Protein AF-A0A4R1M4Z9-F1 (afdb_monomer_lite)

Organism: NCBI:txid653929

Sequence (109 aa):
MKKPNLKSITYSWAFFFLLYLLPSCNQPKEFPITITGQAEINETIVRLTDLNSKIVYDSTTVKNNQFTLHTNKINTGFYYIDFKNSAPIDSLTSEWKQMPLPGQTFAKG

Foldseek 3Di:
DDDPDPPPPVVVVVVVVVVVPPPPPCDPQWAKDKDKDFAPDFQKWKFKAAPVRHTPDPTDTQDPRMDMDIDGTDGPHDIDIDTHDPDDPPPVPDDPDDPDDPPDDDDDD

InterPro domains:
  IPR026444 Secretion system, C-terminal s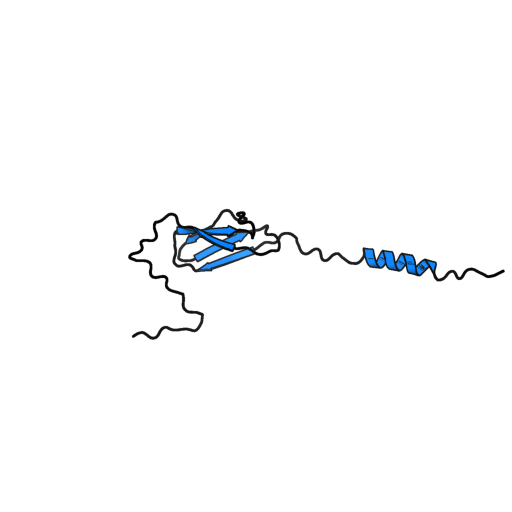orting domain [PF18962] (33-86)

Secondary structure (DSSP, 8-state):
-----TTHHHHHHHHHHHHHTS------SEEEEEEEEE-S-TTPEEEEEETT--EEEEEEE-BTTEEEEEEEEEESS-EEEEEE--S---TTT----PPPPTTPPPPP-

pLDDT: mean 71.24, std 15.6, range [39.25, 90.5]

Structure (mmCIF, N/CA/C/O backbone):
data_AF-A0A4R1M4Z9-F1
#
_entry.id   AF-A0A4R1M4Z9-F1
#
loop_
_atom_site.group_PDB
_atom_site.id
_atom_site.type_symbol
_atom_site.label_atom_id
_atom_site.label_alt_id
_atom_site.label_comp_id
_atom_site.label_asym_id
_atom_site.label_entity_id
_atom_site.label_seq_id
_atom_site.pdbx_PDB_ins_code
_atom_site.Cartn_x
_atom_site.Cartn_y
_atom_site.Cartn_z
_atom_site.occupancy
_atom_site.B_iso_or_equiv
_atom_site.auth_seq_id
_atom_site.auth_comp_id
_atom_site.auth_asym_id
_atom_site.auth_atom_id
_atom_site.pdbx_PDB_model_num
ATOM 1 N N . MET A 1 1 ? -51.800 -5.753 57.009 1.00 43.91 1 MET A N 1
ATOM 2 C CA . MET A 1 1 ? -51.031 -4.796 56.178 1.00 43.91 1 MET A CA 1
ATOM 3 C C . MET A 1 1 ? -49.714 -5.448 55.771 1.00 43.91 1 MET A C 1
ATOM 5 O O . MET A 1 1 ? -48.952 -5.844 56.643 1.00 43.91 1 MET A O 1
ATOM 9 N N . LYS A 1 2 ? -49.491 -5.664 54.469 1.00 47.09 2 LYS A N 1
ATOM 10 C CA . LYS A 1 2 ? -48.350 -6.421 53.921 1.00 47.09 2 LYS A CA 1
ATOM 11 C C . LYS A 1 2 ? -47.230 -5.425 53.581 1.00 47.09 2 LYS A C 1
ATOM 13 O O . LYS A 1 2 ? -47.441 -4.562 52.736 1.00 47.09 2 LYS A O 1
ATOM 18 N N . LYS A 1 3 ? -46.084 -5.487 54.272 1.00 50.31 3 LYS A N 1
ATOM 19 C CA . LYS A 1 3 ? -44.927 -4.610 53.999 1.00 50.31 3 LYS A CA 1
ATOM 20 C C . LYS A 1 3 ? -44.373 -4.906 52.595 1.00 50.31 3 LYS A C 1
ATOM 22 O O . LYS A 1 3 ? -44.107 -6.077 52.31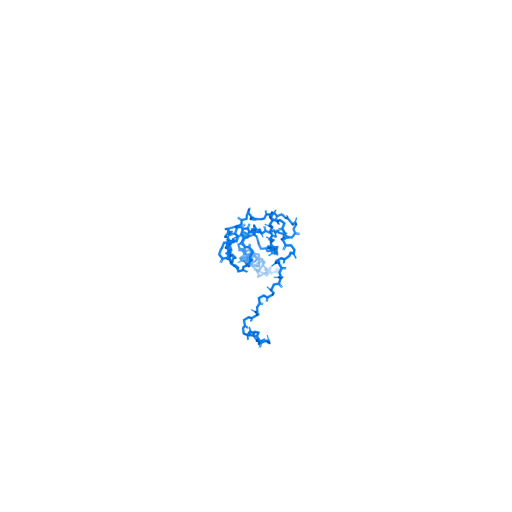5 1.00 50.31 3 LYS A O 1
ATOM 27 N N . PRO A 1 4 ? -44.175 -3.900 51.724 1.00 52.38 4 PRO A N 1
ATOM 28 C CA . PRO A 1 4 ? -43.519 -4.121 50.445 1.00 52.38 4 PRO A CA 1
ATOM 29 C C . PRO A 1 4 ? -42.051 -4.492 50.673 1.00 52.38 4 PRO A C 1
ATOM 31 O O . PRO A 1 4 ? -41.341 -3.897 51.486 1.00 52.38 4 PRO A O 1
ATOM 34 N N . ASN A 1 5 ? -41.626 -5.540 49.975 1.00 54.88 5 ASN A N 1
ATOM 35 C CA . ASN A 1 5 ? -40.302 -6.130 50.068 1.00 54.88 5 ASN A CA 1
ATOM 36 C C . ASN A 1 5 ? -39.307 -5.207 49.343 1.00 54.88 5 ASN A C 1
ATOM 38 O O . ASN A 1 5 ? -39.193 -5.235 48.120 1.00 54.88 5 ASN A O 1
ATOM 42 N N . LEU A 1 6 ? -38.615 -4.359 50.107 1.00 51.28 6 LEU A N 1
ATOM 43 C CA . LEU A 1 6 ? -37.723 -3.283 49.642 1.00 51.28 6 LEU A CA 1
ATOM 44 C C . LEU A 1 6 ? -36.446 -3.770 48.918 1.00 51.28 6 LEU A C 1
ATOM 46 O O . LEU A 1 6 ? -35.527 -2.990 48.693 1.00 51.28 6 LEU A O 1
ATOM 50 N N . LYS A 1 7 ? -36.349 -5.062 48.582 1.00 49.81 7 LYS A N 1
ATOM 51 C CA . LYS A 1 7 ? -35.149 -5.660 47.984 1.00 49.81 7 LYS A CA 1
ATOM 52 C C . LYS A 1 7 ? -35.171 -5.733 46.456 1.00 49.81 7 LYS A C 1
ATOM 54 O O . LYS A 1 7 ? -34.109 -5.918 45.888 1.00 49.81 7 LYS A O 1
ATOM 59 N N . SER A 1 8 ? -36.307 -5.581 45.763 1.00 51.12 8 SER A N 1
ATOM 60 C CA . SER A 1 8 ? -36.322 -5.772 44.295 1.00 51.12 8 SER A CA 1
ATOM 61 C C . SER A 1 8 ? -35.924 -4.534 43.477 1.00 51.12 8 SER A C 1
ATOM 63 O O . SER A 1 8 ? -35.584 -4.670 42.306 1.00 51.12 8 SER A O 1
ATOM 65 N N . ILE A 1 9 ? -35.942 -3.336 44.071 1.00 52.69 9 ILE A N 1
ATOM 66 C CA . ILE A 1 9 ? -35.723 -2.070 43.343 1.00 52.69 9 ILE A CA 1
ATOM 67 C C . ILE A 1 9 ? -34.226 -1.773 43.147 1.00 52.69 9 ILE A C 1
ATOM 69 O O . ILE A 1 9 ? -33.839 -1.164 42.152 1.00 52.69 9 ILE A O 1
ATOM 73 N N . THR A 1 10 ? -33.356 -2.255 44.038 1.00 55.22 10 THR A N 1
ATOM 74 C CA . THR A 1 10 ? -31.910 -1.977 43.986 1.00 55.22 10 THR A CA 1
ATOM 75 C C . THR A 1 10 ? -31.178 -2.756 42.890 1.00 55.22 10 THR A C 1
ATOM 77 O O . THR A 1 10 ? -30.236 -2.234 42.296 1.00 55.22 10 THR A O 1
ATOM 80 N N . TYR A 1 11 ? -31.631 -3.968 42.556 1.00 57.81 11 TYR A N 1
ATOM 81 C CA . TYR A 1 11 ? -30.996 -4.792 41.517 1.00 57.81 11 TYR A CA 1
ATOM 82 C C . TYR A 1 11 ? -31.203 -4.242 40.099 1.00 57.81 11 TYR A C 1
ATOM 84 O O . TYR A 1 11 ? -30.341 -4.423 39.242 1.00 57.81 11 TYR A O 1
ATOM 92 N N . SER A 1 12 ? -32.307 -3.526 39.855 1.00 63.06 12 SER A N 1
ATOM 93 C CA . SER A 1 12 ? -32.610 -2.967 38.532 1.00 63.06 12 SER A CA 1
ATOM 94 C C . SER A 1 12 ? -31.628 -1.862 38.139 1.00 63.06 12 SER A C 1
ATOM 96 O O . SER A 1 12 ? -31.193 -1.815 36.995 1.00 63.06 12 SER A O 1
ATOM 98 N N . TRP A 1 13 ? -31.248 -0.992 39.076 1.00 60.75 13 TRP A N 1
ATOM 99 C CA . TRP A 1 13 ? -30.307 0.102 38.810 1.00 60.75 13 TRP A CA 1
ATOM 100 C C . TRP A 1 13 ? -28.867 -0.389 38.661 1.00 60.75 13 TRP A C 1
ATOM 102 O O . TRP A 1 13 ? -28.147 0.088 37.788 1.00 60.75 13 TRP A O 1
ATOM 112 N N . ALA A 1 14 ? -28.469 -1.384 39.458 1.00 66.38 14 ALA A N 1
ATOM 113 C CA . ALA A 1 14 ? -27.154 -2.010 39.344 1.00 66.38 14 ALA A CA 1
ATOM 114 C C . ALA A 1 14 ? -26.945 -2.677 37.970 1.00 66.38 14 ALA A C 1
ATOM 116 O O . ALA A 1 14 ? -25.851 -2.611 37.418 1.00 66.38 14 ALA A O 1
ATOM 117 N N . PHE A 1 15 ? -28.000 -3.257 37.386 1.00 66.44 15 PHE A N 1
ATOM 118 C CA . PHE A 1 15 ? -27.957 -3.852 36.048 1.00 66.44 15 PHE A CA 1
ATOM 119 C C . PHE A 1 15 ? -27.768 -2.805 34.935 1.00 66.44 15 PHE A C 1
ATOM 121 O O . PHE A 1 15 ? -26.938 -2.996 34.047 1.00 66.44 15 PHE A O 1
ATOM 128 N N . PHE A 1 16 ? -28.465 -1.664 35.012 1.00 65.44 16 PHE A N 1
ATOM 129 C CA . PHE A 1 16 ? -28.257 -0.549 34.076 1.00 65.44 16 PHE A CA 1
ATOM 130 C C . PHE A 1 16 ? -26.860 0.075 34.208 1.00 65.44 16 PHE A C 1
ATOM 132 O O . PHE A 1 16 ? -26.247 0.417 33.199 1.00 65.44 16 PHE A O 1
ATOM 139 N N . PHE A 1 17 ? -26.321 0.166 35.428 1.00 64.50 17 PHE A N 1
ATOM 140 C CA . PHE A 1 17 ? -24.955 0.647 35.662 1.00 64.50 17 PHE A CA 1
ATOM 141 C C . PHE A 1 17 ? -23.894 -0.309 35.096 1.00 64.50 17 PHE A C 1
ATOM 143 O O . PHE A 1 17 ? -22.908 0.137 34.514 1.00 64.50 17 PHE A O 1
ATOM 150 N N . LEU A 1 18 ? -24.115 -1.623 35.213 1.00 65.00 18 LEU A N 1
ATOM 151 C CA . LEU A 1 18 ? -23.226 -2.644 34.656 1.00 65.00 18 LEU A CA 1
ATOM 152 C C . LEU A 1 18 ? -23.197 -2.604 33.117 1.00 65.00 18 LEU A C 1
ATOM 154 O O . LEU A 1 18 ? -22.133 -2.748 32.524 1.00 65.00 18 LEU A O 1
ATOM 158 N N . LEU A 1 19 ? -24.342 -2.345 32.475 1.00 62.91 19 LEU A N 1
ATOM 159 C CA . LEU A 1 19 ? -24.441 -2.163 31.020 1.00 62.91 19 LEU A CA 1
ATOM 160 C C . LEU A 1 19 ? -23.719 -0.902 30.524 1.00 62.91 19 LEU A C 1
ATOM 162 O O . LEU A 1 19 ? -23.150 -0.921 29.437 1.00 62.91 19 LEU A O 1
ATOM 166 N N . TYR A 1 20 ? -23.706 0.173 31.317 1.00 62.16 20 TYR A N 1
ATOM 167 C CA . TYR A 1 20 ? -23.005 1.418 30.979 1.00 62.16 20 TYR A CA 1
ATOM 168 C C . TYR A 1 20 ? -21.477 1.294 31.090 1.00 62.16 20 TYR A C 1
ATOM 170 O O . TYR A 1 20 ? -20.735 2.027 30.440 1.00 62.16 20 TYR A O 1
ATOM 178 N N . LEU A 1 21 ? -21.006 0.367 31.929 1.00 61.50 21 LEU A N 1
ATOM 179 C CA . LEU A 1 21 ? -19.589 0.124 32.193 1.00 61.50 21 LEU A CA 1
ATOM 180 C C . LEU A 1 21 ? -18.948 -0.893 31.253 1.00 61.50 21 LEU A C 1
ATOM 182 O O . LEU A 1 21 ? -17.734 -1.059 31.337 1.00 61.50 21 LEU A O 1
ATOM 186 N N . LEU A 1 22 ? -19.708 -1.558 30.375 1.00 62.75 22 LEU A N 1
ATOM 187 C CA . LEU A 1 22 ? -19.124 -2.328 29.280 1.00 62.75 22 LEU A CA 1
ATOM 188 C C . LEU A 1 22 ? -18.422 -1.321 28.367 1.00 62.75 22 LEU A C 1
ATOM 190 O O . LEU A 1 22 ? -19.104 -0.606 27.628 1.00 62.75 22 LEU A O 1
ATOM 194 N N . PRO A 1 23 ? -17.082 -1.219 28.403 1.00 59.84 23 PRO A N 1
ATOM 195 C CA . PRO A 1 23 ? -16.386 -0.371 27.467 1.00 59.84 23 PRO A CA 1
ATOM 196 C C . PRO A 1 23 ? -16.646 -1.038 26.127 1.00 59.84 23 PRO A C 1
ATOM 198 O O . PRO A 1 23 ? -16.154 -2.138 25.866 1.00 59.84 23 PRO A O 1
ATOM 201 N N . SER A 1 24 ? -17.482 -0.411 25.301 1.00 60.09 24 SER A N 1
ATOM 202 C CA . SER A 1 24 ? -17.560 -0.728 23.885 1.00 60.09 24 SER A CA 1
ATOM 203 C C . SER A 1 24 ? -16.120 -0.850 23.420 1.00 60.09 24 SER A C 1
ATOM 205 O O . SER A 1 24 ? -15.360 0.111 23.574 1.00 60.09 24 SER A O 1
ATOM 207 N N . CYS A 1 25 ? -15.730 -2.050 22.988 1.00 62.06 25 CYS A N 1
ATOM 208 C CA . CYS A 1 25 ? -14.394 -2.353 22.505 1.00 62.06 25 CYS A CA 1
ATOM 209 C C . CYS A 1 25 ? -14.170 -1.486 21.260 1.00 62.06 25 CYS A C 1
ATOM 211 O O . CYS A 1 25 ? -14.423 -1.900 20.134 1.00 62.06 25 CYS A O 1
ATOM 213 N N . ASN A 1 26 ? -13.811 -0.222 21.481 1.00 62.69 26 ASN A N 1
ATOM 214 C CA . ASN A 1 26 ? -13.545 0.759 20.452 1.00 62.69 26 ASN A CA 1
ATOM 215 C C . ASN A 1 26 ? -12.144 0.440 19.968 1.00 62.69 26 ASN A C 1
ATOM 217 O O . ASN A 1 26 ? -11.161 1.050 20.388 1.00 62.69 26 ASN A O 1
ATOM 221 N N . GLN A 1 27 ? -12.058 -0.573 19.110 1.00 65.81 27 GLN A N 1
ATOM 222 C CA . GLN A 1 27 ? -10.887 -0.722 18.275 1.00 65.81 27 GLN A CA 1
ATOM 223 C C . GLN A 1 27 ? -10.689 0.603 17.531 1.00 65.81 27 GLN A C 1
ATOM 225 O O . GLN A 1 27 ? -11.675 1.211 17.088 1.00 65.81 27 GLN A O 1
ATOM 230 N N . PRO A 1 28 ? -9.447 1.099 17.449 1.00 67.75 28 PRO A N 1
ATOM 231 C CA . PRO A 1 28 ? -9.173 2.329 16.733 1.00 67.75 28 PRO A CA 1
ATOM 232 C C . PRO A 1 28 ? -9.709 2.179 15.308 1.00 67.75 28 PRO A C 1
ATOM 234 O O . PRO A 1 28 ? -9.352 1.241 14.599 1.00 67.75 28 PRO A O 1
ATOM 237 N N . LYS A 1 29 ? -10.624 3.079 14.922 1.00 73.69 29 LYS A N 1
ATOM 238 C CA . LYS A 1 29 ? -11.257 3.050 13.594 1.00 73.69 29 LYS A CA 1
ATOM 239 C C . LYS A 1 29 ? -10.219 3.177 12.486 1.00 73.69 29 LYS A C 1
ATOM 241 O O . LYS A 1 29 ? -10.396 2.582 11.434 1.00 73.69 29 LYS A O 1
ATOM 246 N N . GLU A 1 30 ? -9.141 3.903 12.771 1.00 84.50 30 GLU A N 1
ATOM 247 C CA . GLU A 1 30 ? -8.008 4.120 11.887 1.00 84.50 30 GLU A CA 1
ATOM 248 C C . GLU A 1 30 ? -6.705 3.778 12.608 1.00 84.50 30 GLU A C 1
ATOM 250 O O . GLU A 1 30 ? -6.530 4.110 13.783 1.00 84.50 30 GLU A O 1
ATOM 255 N N . PHE A 1 31 ? -5.778 3.142 11.901 1.00 83.00 31 PHE A N 1
ATOM 256 C CA . PHE A 1 31 ? -4.465 2.792 12.434 1.00 83.00 31 PHE A CA 1
ATOM 257 C C . PHE A 1 31 ? -3.366 2.995 11.381 1.00 83.00 31 PHE A C 1
ATOM 259 O O . PHE A 1 31 ? -3.660 3.071 10.185 1.00 83.00 31 PHE A O 1
ATOM 266 N N . PRO A 1 32 ? -2.096 3.135 11.797 1.00 86.25 32 PRO A N 1
ATOM 267 C CA . PRO A 1 32 ? -0.987 3.174 10.860 1.00 86.25 32 PRO A CA 1
ATOM 268 C C . PRO A 1 32 ? -0.632 1.762 10.370 1.00 86.25 32 PRO A C 1
ATOM 270 O O . PRO A 1 32 ? -0.595 0.815 11.155 1.00 86.25 32 PRO A O 1
ATOM 273 N N . ILE A 1 33 ? -0.312 1.625 9.084 1.00 86.25 33 ILE A N 1
ATOM 274 C CA . ILE A 1 33 ? 0.242 0.405 8.488 1.00 86.25 33 ILE A CA 1
ATOM 275 C C . ILE A 1 33 ? 1.472 0.765 7.656 1.00 86.25 33 ILE A C 1
ATOM 277 O O . ILE A 1 33 ? 1.491 1.758 6.925 1.00 86.25 33 ILE A O 1
ATOM 281 N N . THR A 1 34 ? 2.488 -0.092 7.740 1.00 89.62 34 THR A N 1
ATOM 282 C CA . THR A 1 34 ? 3.589 -0.135 6.777 1.00 89.62 34 THR A CA 1
ATOM 283 C C . THR A 1 34 ? 3.538 -1.454 6.018 1.00 89.62 34 THR A C 1
ATOM 285 O O . THR A 1 34 ? 3.526 -2.512 6.642 1.00 89.62 34 THR A O 1
ATOM 288 N N . ILE A 1 35 ? 3.512 -1.392 4.688 1.00 88.50 35 ILE A N 1
ATOM 289 C CA . ILE A 1 35 ? 3.594 -2.566 3.813 1.00 88.50 35 ILE A CA 1
ATOM 290 C C . ILE A 1 35 ? 4.902 -2.472 3.042 1.00 88.50 35 ILE A C 1
ATOM 292 O O . ILE A 1 35 ? 5.143 -1.482 2.354 1.00 88.50 35 ILE A O 1
ATOM 296 N N . THR A 1 36 ? 5.733 -3.500 3.146 1.00 90.00 36 THR A N 1
ATOM 297 C CA . THR A 1 36 ? 6.960 -3.639 2.364 1.00 90.00 36 THR A CA 1
ATOM 298 C C . THR A 1 36 ? 6.843 -4.839 1.441 1.00 90.00 36 THR A C 1
ATOM 300 O O . THR A 1 36 ? 6.196 -5.833 1.770 1.00 90.00 36 THR A O 1
ATOM 303 N N . GLY A 1 37 ? 7.472 -4.758 0.276 1.00 88.00 37 GLY A N 1
ATOM 304 C CA . GLY A 1 37 ? 7.511 -5.874 -0.655 1.00 88.00 37 GLY A CA 1
ATOM 305 C C . GLY A 1 37 ? 8.690 -5.785 -1.604 1.00 88.00 37 GLY A C 1
ATOM 306 O O . GLY A 1 37 ? 9.303 -4.728 -1.768 1.00 88.00 37 GLY A O 1
ATOM 307 N N . GLN A 1 38 ? 9.002 -6.924 -2.216 1.00 87.00 38 GLN A N 1
ATOM 308 C CA . GLN A 1 38 ? 9.986 -7.031 -3.285 1.00 87.00 38 GLN A CA 1
ATOM 309 C C . GLN A 1 38 ? 9.259 -7.303 -4.597 1.00 87.00 38 GLN A C 1
ATOM 311 O O . GLN A 1 38 ? 8.347 -8.127 -4.640 1.00 87.00 38 GLN A O 1
ATOM 316 N N . ALA A 1 39 ? 9.636 -6.595 -5.653 1.00 80.19 39 ALA A N 1
ATOM 317 C CA . ALA A 1 39 ? 9.042 -6.746 -6.972 1.00 80.19 39 ALA A CA 1
ATOM 318 C C . ALA A 1 39 ? 10.086 -6.382 -8.035 1.00 80.19 39 ALA A C 1
ATOM 320 O O . ALA A 1 39 ? 10.617 -5.276 -8.016 1.00 80.19 39 ALA A O 1
ATOM 321 N N . GLU A 1 40 ? 10.384 -7.280 -8.974 1.00 81.25 40 GLU A N 1
ATOM 322 C CA . GLU A 1 40 ? 11.376 -7.068 -10.048 1.00 81.25 40 GLU A CA 1
ATOM 323 C C . GLU A 1 40 ? 10.813 -6.229 -11.210 1.00 81.25 40 GLU A C 1
ATOM 325 O O . GLU A 1 40 ? 10.986 -6.533 -12.384 1.00 81.25 40 GLU A O 1
ATOM 330 N N . ILE A 1 41 ? 10.087 -5.167 -10.872 1.00 81.50 41 ILE A N 1
ATOM 331 C CA . ILE A 1 41 ? 9.365 -4.298 -11.805 1.00 81.50 41 ILE A CA 1
AT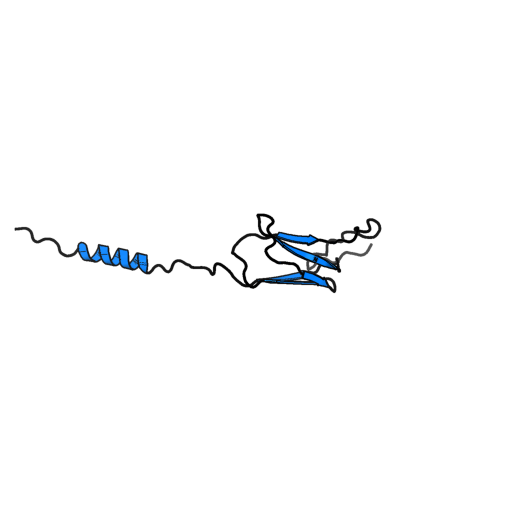OM 332 C C . ILE A 1 41 ? 9.616 -2.840 -11.421 1.00 81.50 41 ILE A C 1
ATOM 334 O O . ILE A 1 41 ? 8.706 -2.105 -11.034 1.00 81.50 41 I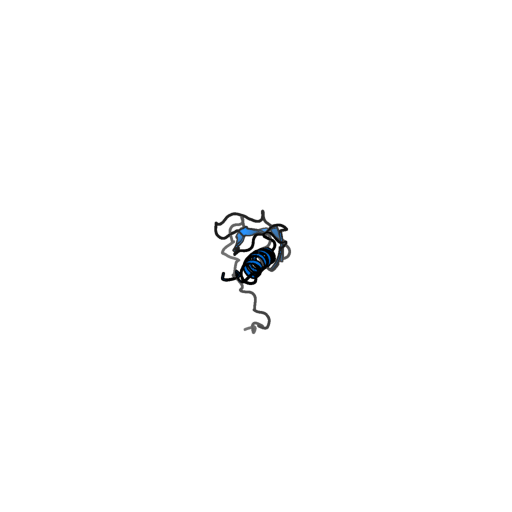LE A O 1
ATOM 338 N N . ASN A 1 42 ? 10.886 -2.431 -11.477 1.00 81.12 42 ASN A N 1
ATOM 339 C CA . ASN A 1 42 ? 11.290 -1.055 -11.180 1.00 81.12 42 ASN A CA 1
ATOM 340 C C . ASN A 1 42 ? 10.471 -0.043 -11.990 1.00 81.12 42 ASN A C 1
ATOM 342 O O . ASN A 1 42 ? 9.969 -0.351 -13.068 1.00 81.12 42 ASN A O 1
ATOM 346 N N . GLU A 1 43 ? 10.309 1.154 -11.425 1.00 81.50 43 GLU A N 1
ATOM 347 C CA . GLU A 1 43 ? 9.510 2.248 -12.005 1.00 81.50 43 GLU A CA 1
ATOM 348 C C . GLU A 1 43 ? 7.995 1.979 -12.049 1.00 81.50 43 GLU A C 1
ATOM 350 O O . GLU A 1 43 ? 7.215 2.852 -12.430 1.00 81.50 43 GLU A O 1
ATOM 355 N N . THR A 1 44 ? 7.543 0.820 -11.561 1.00 85.94 44 THR A N 1
ATOM 356 C CA . THR A 1 44 ? 6.117 0.520 -11.418 1.00 85.94 44 THR A CA 1
ATOM 357 C C . THR A 1 44 ? 5.523 1.249 -10.221 1.00 85.94 44 THR A C 1
ATOM 359 O O . THR A 1 44 ? 6.092 1.279 -9.127 1.00 85.94 44 THR A O 1
ATOM 362 N N . ILE A 1 45 ? 4.342 1.823 -10.428 1.00 88.38 45 ILE A N 1
ATOM 363 C CA . ILE A 1 45 ? 3.554 2.497 -9.405 1.00 88.38 45 ILE A CA 1
ATOM 364 C C . ILE A 1 45 ? 2.783 1.440 -8.612 1.00 88.38 45 ILE A C 1
ATOM 366 O O . ILE A 1 45 ? 1.994 0.695 -9.182 1.00 88.38 45 ILE A O 1
ATOM 370 N N . VAL A 1 46 ? 2.965 1.406 -7.298 1.00 89.44 46 VAL A N 1
ATOM 371 C CA . VAL A 1 46 ? 2.233 0.544 -6.366 1.00 89.44 46 VAL A CA 1
ATOM 372 C C . VAL A 1 46 ? 1.169 1.367 -5.655 1.00 89.44 46 VAL A C 1
ATOM 374 O O . VAL A 1 46 ? 1.457 2.452 -5.145 1.00 89.44 46 VAL A O 1
ATOM 377 N N . ARG A 1 47 ? -0.063 0.865 -5.610 1.00 90.38 47 ARG A N 1
ATOM 378 C CA . ARG A 1 47 ? -1.225 1.534 -5.010 1.00 90.38 47 ARG A CA 1
ATOM 379 C C . ARG A 1 47 ? -1.924 0.623 -4.023 1.00 90.38 47 ARG A C 1
ATOM 381 O O . ARG A 1 47 ? -1.863 -0.593 -4.154 1.00 90.38 47 ARG A O 1
ATOM 388 N N . LEU A 1 48 ? -2.608 1.244 -3.069 1.00 89.88 48 LEU A N 1
ATOM 389 C CA . LEU A 1 48 ? -3.517 0.559 -2.163 1.00 89.88 48 LEU A CA 1
ATOM 390 C C . LEU A 1 48 ? -4.945 1.022 -2.445 1.00 89.88 48 LEU A C 1
ATOM 392 O O . LEU A 1 48 ? -5.242 2.221 -2.400 1.00 89.88 48 LEU A O 1
ATOM 396 N N . THR A 1 49 ? -5.815 0.067 -2.721 1.00 89.94 49 THR A N 1
ATOM 397 C CA . THR A 1 49 ? -7.214 0.267 -3.106 1.00 89.94 49 THR A CA 1
ATOM 398 C C . THR A 1 49 ? -8.114 -0.493 -2.145 1.00 89.94 49 THR A C 1
ATOM 400 O O . THR A 1 49 ? -7.767 -1.574 -1.674 1.00 89.94 49 THR A O 1
ATOM 403 N N . ASP A 1 50 ? -9.260 0.083 -1.793 1.00 89.62 50 ASP A N 1
ATOM 404 C CA . ASP A 1 50 ? -10.268 -0.628 -1.003 1.00 89.62 50 ASP A CA 1
ATOM 405 C C . ASP A 1 50 ? -11.111 -1.568 -1.884 1.00 89.62 50 ASP A C 1
ATOM 407 O O . ASP A 1 50 ? -10.968 -1.616 -3.110 1.00 89.62 50 ASP A O 1
ATOM 411 N N . LEU A 1 51 ? -12.028 -2.309 -1.258 1.00 89.19 51 LEU A N 1
ATOM 412 C CA . LEU A 1 51 ? -12.961 -3.197 -1.961 1.00 89.19 51 LEU A CA 1
ATOM 413 C C . LEU A 1 51 ? -13.857 -2.490 -2.992 1.00 89.19 51 LEU A C 1
ATOM 415 O O . LEU A 1 51 ? -14.375 -3.145 -3.892 1.00 89.19 51 LEU A O 1
ATOM 419 N N . ASN A 1 52 ? -14.033 -1.171 -2.884 1.00 89.06 52 ASN A N 1
ATOM 420 C CA . ASN A 1 52 ? -14.803 -0.362 -3.830 1.00 89.06 52 ASN A CA 1
ATOM 421 C C . ASN A 1 52 ? -13.912 0.232 -4.934 1.00 89.06 52 ASN A C 1
ATOM 423 O O . ASN A 1 52 ? -14.335 1.148 -5.641 1.00 89.06 52 ASN A O 1
ATOM 427 N N . SER A 1 53 ? -12.667 -0.243 -5.053 1.00 82.56 53 SER A N 1
ATOM 428 C CA . SER A 1 53 ? -11.652 0.277 -5.973 1.00 82.56 53 SER A CA 1
ATOM 429 C C . SER A 1 53 ? -11.305 1.752 -5.743 1.00 82.56 53 SER A C 1
ATOM 431 O O . SER A 1 53 ? -10.744 2.413 -6.622 1.00 82.56 53 SER A O 1
ATOM 433 N N . LYS A 1 54 ? -11.602 2.296 -4.557 1.00 86.25 54 LYS A N 1
ATOM 434 C CA . LYS A 1 54 ? -11.186 3.644 -4.186 1.00 86.25 54 LYS A CA 1
ATOM 435 C C . LYS A 1 54 ? -9.726 3.605 -3.766 1.00 86.25 54 LYS A C 1
ATOM 437 O O . LYS A 1 54 ? -9.330 2.807 -2.919 1.00 86.25 54 LYS A O 1
ATOM 442 N N . ILE A 1 55 ? -8.930 4.503 -4.337 1.00 83.62 55 ILE A N 1
ATOM 443 C CA . ILE A 1 55 ? -7.530 4.677 -3.954 1.00 83.62 55 ILE A CA 1
ATOM 444 C C . ILE A 1 55 ? -7.495 5.227 -2.525 1.00 83.62 55 ILE A C 1
ATOM 446 O O . ILE A 1 55 ? -7.987 6.324 -2.259 1.00 83.62 55 ILE A O 1
ATOM 450 N N . VAL A 1 56 ? -6.936 4.441 -1.608 1.00 80.38 56 VAL A N 1
ATOM 451 C CA . VAL A 1 56 ? -6.767 4.813 -0.194 1.00 80.38 56 VAL A CA 1
ATOM 452 C C . VAL A 1 56 ? -5.364 5.369 0.054 1.00 80.38 56 VAL A C 1
ATOM 454 O O . VAL A 1 56 ? -5.139 6.076 1.034 1.00 80.38 56 VAL A O 1
ATOM 457 N N . TYR A 1 57 ? -4.427 5.104 -0.863 1.00 78.69 57 TYR A N 1
ATOM 458 C CA . TYR A 1 57 ? -3.080 5.659 -0.834 1.00 78.69 57 TYR A CA 1
ATOM 459 C C . TYR A 1 57 ? -2.563 6.025 -2.232 1.00 78.69 57 TYR A C 1
ATOM 461 O O . TYR A 1 57 ? -2.612 5.209 -3.155 1.00 78.69 57 TYR A O 1
ATOM 469 N N . ASP A 1 58 ? -2.017 7.239 -2.350 1.00 64.94 58 ASP A N 1
ATOM 470 C CA . ASP A 1 58 ? -1.750 7.955 -3.608 1.00 64.94 58 ASP A CA 1
ATOM 471 C C . ASP A 1 58 ? -0.604 7.405 -4.473 1.00 64.94 58 ASP A C 1
ATOM 473 O O . ASP A 1 58 ? -0.487 7.814 -5.627 1.00 64.94 58 ASP A O 1
ATOM 477 N N . SER A 1 59 ? 0.163 6.434 -3.955 1.00 71.44 59 SER A N 1
ATOM 478 C CA . SER A 1 59 ? 1.142 5.550 -4.621 1.00 71.44 59 SER A CA 1
ATOM 479 C C . SER A 1 59 ? 2.606 5.682 -4.187 1.00 71.44 59 SER A C 1
ATOM 481 O O . SER A 1 59 ? 3.066 6.743 -3.780 1.00 71.44 59 SER A O 1
ATOM 483 N N . THR A 1 60 ? 3.343 4.571 -4.283 1.00 81.25 60 THR A N 1
ATOM 484 C CA . THR A 1 60 ? 4.812 4.510 -4.170 1.00 81.25 60 THR A CA 1
ATOM 485 C C . THR A 1 60 ? 5.396 3.916 -5.450 1.00 81.25 60 THR A C 1
ATOM 487 O O . THR A 1 60 ? 4.705 3.190 -6.159 1.00 81.25 60 THR A O 1
ATOM 490 N N . THR A 1 61 ? 6.654 4.196 -5.768 1.00 86.50 61 THR A N 1
ATOM 491 C CA . THR A 1 61 ? 7.329 3.612 -6.937 1.00 86.50 61 THR A CA 1
ATOM 492 C C . THR A 1 61 ? 8.286 2.523 -6.479 1.00 86.50 61 THR A C 1
ATOM 494 O O . THR A 1 61 ? 9.069 2.746 -5.555 1.00 86.50 61 THR A O 1
ATOM 497 N N . VAL A 1 62 ? 8.266 1.371 -7.152 1.00 86.25 62 VAL A N 1
ATOM 498 C CA . VAL A 1 62 ? 9.261 0.313 -6.938 1.00 86.25 62 VAL A CA 1
ATOM 499 C C . VAL A 1 62 ? 10.645 0.829 -7.341 1.00 86.25 62 VAL A C 1
ATOM 501 O O . VAL A 1 62 ? 10.853 1.252 -8.482 1.00 86.25 62 VAL A O 1
ATOM 504 N N . LYS A 1 63 ? 11.596 0.793 -6.405 1.00 84.88 63 LYS A N 1
ATOM 505 C CA . LYS A 1 63 ? 13.001 1.163 -6.613 1.00 84.88 63 LYS A CA 1
ATOM 506 C C . LYS A 1 63 ? 13.898 0.080 -6.040 1.00 84.88 63 LYS A C 1
ATOM 508 O O . LYS A 1 63 ? 13.655 -0.394 -4.935 1.00 84.88 63 LYS A O 1
ATOM 513 N N . ASN A 1 64 ? 14.954 -0.286 -6.763 1.00 87.62 64 ASN A N 1
ATOM 514 C CA . ASN A 1 64 ? 15.877 -1.355 -6.363 1.00 87.62 64 ASN A CA 1
ATOM 515 C C . ASN A 1 64 ? 15.144 -2.666 -6.029 1.00 87.62 64 ASN A C 1
ATOM 517 O O . ASN A 1 64 ? 15.457 -3.335 -5.047 1.00 87.62 64 ASN A O 1
ATOM 521 N N . ASN A 1 65 ? 14.131 -2.995 -6.832 1.00 85.12 65 ASN A N 1
ATOM 522 C CA . ASN A 1 65 ? 13.245 -4.143 -6.668 1.00 85.12 65 ASN A CA 1
ATOM 523 C C . ASN A 1 65 ? 12.479 -4.167 -5.337 1.00 85.12 65 ASN A C 1
ATOM 525 O O . ASN A 1 65 ? 12.052 -5.229 -4.888 1.00 85.12 65 ASN A O 1
ATOM 529 N N . GLN A 1 66 ? 12.312 -3.017 -4.684 1.00 89.44 66 GLN A N 1
ATOM 530 C CA . GLN A 1 66 ? 11.649 -2.896 -3.392 1.00 89.44 66 GLN A CA 1
ATOM 531 C C . GLN A 1 66 ? 10.649 -1.748 -3.394 1.00 89.44 66 GLN A C 1
ATOM 533 O O . GLN A 1 66 ? 10.815 -0.740 -4.083 1.00 89.44 66 GLN A O 1
ATOM 538 N N . PHE A 1 67 ? 9.606 -1.891 -2.587 1.00 89.69 67 PHE A N 1
ATOM 539 C CA . PHE A 1 67 ? 8.687 -0.807 -2.292 1.00 89.69 67 PHE A CA 1
ATOM 540 C C . PHE A 1 67 ? 8.308 -0.803 -0.817 1.00 89.69 67 PHE A C 1
ATOM 542 O O . PHE A 1 67 ? 8.243 -1.848 -0.165 1.00 89.69 67 PHE A O 1
ATOM 549 N N . THR A 1 68 ? 8.000 0.396 -0.332 1.00 89.69 68 THR A N 1
ATOM 550 C CA . THR A 1 68 ? 7.425 0.614 0.991 1.00 89.69 68 THR A CA 1
ATOM 551 C C . THR A 1 68 ? 6.243 1.562 0.858 1.00 89.69 68 THR A C 1
ATOM 553 O O . THR A 1 68 ? 6.359 2.645 0.279 1.00 89.69 68 THR A O 1
ATOM 556 N N . LEU A 1 69 ? 5.102 1.142 1.391 1.00 87.81 69 LEU A N 1
ATOM 557 C CA . LEU A 1 69 ? 3.888 1.928 1.543 1.00 87.81 69 LEU A CA 1
ATOM 558 C C . LEU A 1 69 ? 3.723 2.265 3.021 1.00 87.81 69 LEU A C 1
ATOM 560 O O . LEU A 1 69 ? 3.657 1.362 3.853 1.00 87.81 69 LEU A O 1
ATOM 564 N N . HIS A 1 70 ? 3.617 3.552 3.336 1.00 86.38 70 HIS A N 1
ATOM 565 C CA . HIS A 1 70 ? 3.319 4.027 4.684 1.00 86.38 70 HIS A CA 1
ATOM 566 C C . HIS A 1 70 ? 1.976 4.750 4.677 1.00 86.38 70 HIS A C 1
ATOM 568 O O . HIS A 1 70 ? 1.839 5.781 4.021 1.00 86.38 70 HIS A O 1
ATOM 574 N N . THR A 1 71 ? 0.998 4.241 5.423 1.00 83.88 71 THR A N 1
ATOM 575 C CA . THR A 1 71 ? -0.286 4.916 5.640 1.00 83.88 71 THR A CA 1
ATOM 576 C C . THR A 1 71 ? -0.532 5.094 7.128 1.00 83.88 71 THR A C 1
ATOM 578 O O . THR A 1 71 ? -0.300 4.181 7.912 1.00 83.88 71 THR A O 1
ATOM 581 N N . ASN A 1 72 ? -0.996 6.277 7.525 1.00 81.69 72 ASN A N 1
ATOM 582 C CA . ASN A 1 72 ? -1.207 6.625 8.934 1.00 81.69 72 ASN A CA 1
ATOM 583 C C . ASN A 1 72 ? -2.679 6.531 9.358 1.00 81.69 72 ASN A C 1
ATOM 585 O O . ASN A 1 72 ? -2.983 6.704 10.536 1.00 81.69 72 ASN A O 1
ATOM 589 N N . LYS A 1 73 ? -3.586 6.327 8.395 1.00 82.00 73 LYS A N 1
ATOM 590 C CA . LYS A 1 73 ? -5.038 6.386 8.587 1.00 82.00 73 LYS A CA 1
ATOM 591 C C . LYS A 1 73 ? -5.735 5.406 7.657 1.00 82.00 73 LYS A C 1
ATOM 593 O O . LYS A 1 73 ? -6.279 5.795 6.626 1.00 82.00 73 LYS A O 1
ATOM 598 N N . ILE A 1 74 ? -5.668 4.124 7.993 1.00 85.56 74 ILE A N 1
ATOM 599 C CA . ILE A 1 74 ? -6.400 3.088 7.266 1.00 85.56 74 ILE A CA 1
ATOM 600 C C . ILE A 1 74 ? -7.483 2.489 8.151 1.00 85.56 74 ILE A C 1
ATOM 602 O O . ILE A 1 74 ? -7.247 2.212 9.327 1.00 85.56 74 ILE A O 1
ATOM 606 N N . ASN A 1 75 ? -8.670 2.308 7.577 1.00 86.25 75 ASN A N 1
ATOM 607 C CA . ASN A 1 75 ? -9.782 1.673 8.269 1.00 86.25 75 ASN A CA 1
ATOM 608 C C . ASN A 1 75 ? -9.585 0.157 8.333 1.00 86.25 75 ASN A C 1
ATOM 610 O O . ASN A 1 75 ? -8.944 -0.435 7.460 1.00 86.25 75 ASN A O 1
ATOM 614 N N . THR A 1 76 ? -10.189 -0.498 9.320 1.00 82.88 76 THR A N 1
ATOM 615 C CA . THR A 1 76 ? -10.284 -1.961 9.327 1.00 82.88 76 THR A CA 1
ATOM 616 C C . THR A 1 76 ? -11.054 -2.451 8.098 1.00 82.88 76 THR A C 1
ATOM 618 O O . THR A 1 76 ? -12.140 -1.962 7.789 1.00 82.88 76 THR A O 1
ATOM 621 N N . GLY A 1 77 ? -10.484 -3.412 7.369 1.00 86.19 77 GLY A N 1
ATOM 622 C CA . GLY A 1 77 ? -11.092 -3.937 6.149 1.00 86.19 77 GLY A CA 1
ATOM 623 C C . GLY A 1 77 ? -10.112 -4.697 5.262 1.00 86.19 77 GLY A C 1
ATOM 624 O O . GLY A 1 77 ? -8.959 -4.919 5.634 1.00 86.19 77 GLY A O 1
ATOM 625 N N . PHE A 1 78 ? -10.594 -5.087 4.084 1.00 87.00 78 PHE A N 1
ATOM 626 C CA . PHE A 1 78 ? -9.791 -5.715 3.038 1.00 87.00 78 PHE A CA 1
ATOM 627 C C . PHE A 1 78 ? -9.354 -4.679 2.004 1.00 87.00 78 PHE A C 1
ATOM 629 O O . PHE A 1 78 ? -10.110 -3.766 1.668 1.00 87.00 78 PHE A O 1
ATOM 636 N N . TYR A 1 79 ? -8.140 -4.856 1.494 1.00 90.00 79 TYR A N 1
ATOM 637 C CA . TYR A 1 79 ? -7.511 -3.958 0.536 1.00 90.0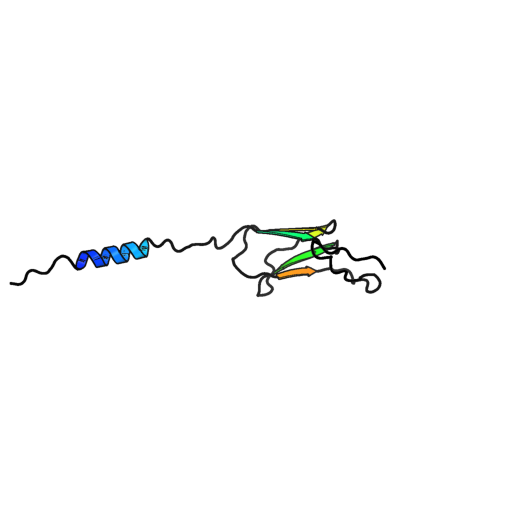0 79 TYR A CA 1
ATOM 638 C C . TYR A 1 79 ? -6.792 -4.761 -0.543 1.00 90.00 79 TYR A C 1
ATOM 640 O O . TYR A 1 79 ? -6.320 -5.872 -0.291 1.00 90.00 79 TYR A O 1
ATOM 648 N N . TYR A 1 80 ? -6.681 -4.164 -1.721 1.00 90.50 80 TYR A N 1
ATOM 649 C CA . TYR A 1 80 ? -5.901 -4.661 -2.842 1.00 90.50 80 TYR A CA 1
ATOM 650 C C . TYR A 1 80 ? -4.621 -3.845 -2.991 1.00 90.50 80 TYR A C 1
ATOM 652 O O . TYR A 1 80 ? -4.602 -2.640 -2.731 1.00 90.50 80 TYR A O 1
ATOM 660 N N . ILE A 1 81 ? -3.545 -4.520 -3.398 1.00 90.00 81 ILE A N 1
ATOM 661 C CA . ILE A 1 81 ? -2.289 -3.882 -3.788 1.00 90.00 81 ILE A CA 1
ATOM 662 C C . ILE A 1 81 ? -2.182 -3.990 -5.305 1.00 90.00 81 ILE A C 1
ATOM 664 O O . ILE A 1 81 ? -2.020 -5.088 -5.837 1.00 90.00 81 ILE A O 1
ATOM 668 N N . ASP A 1 82 ? -2.252 -2.847 -5.978 1.00 87.75 82 ASP A N 1
ATOM 669 C CA . ASP A 1 82 ? -2.232 -2.766 -7.435 1.00 87.75 82 ASP A CA 1
ATOM 670 C C . ASP A 1 82 ? -0.874 -2.272 -7.935 1.00 87.75 82 ASP A C 1
ATOM 672 O O . ASP A 1 82 ? -0.324 -1.298 -7.418 1.00 87.75 82 ASP A O 1
ATOM 676 N N . PHE A 1 83 ? -0.368 -2.899 -8.996 1.00 86.44 83 PHE A N 1
ATOM 677 C CA . PHE A 1 83 ? 0.861 -2.510 -9.685 1.00 86.44 83 PHE A CA 1
ATOM 678 C C . PHE A 1 83 ? 0.509 -1.943 -11.062 1.00 86.44 83 PHE A C 1
ATOM 680 O O . PHE A 1 83 ? -0.049 -2.639 -11.908 1.00 86.44 83 PHE A O 1
ATOM 687 N N . LYS A 1 84 ? 0.821 -0.666 -11.294 1.00 82.94 84 LYS A N 1
ATOM 688 C CA . LYS A 1 84 ? 0.542 0.044 -12.545 1.00 82.94 84 LYS A CA 1
ATOM 689 C C . LYS A 1 84 ? 1.837 0.531 -13.182 1.00 82.94 84 LYS A C 1
ATOM 691 O O . LYS A 1 84 ? 2.535 1.369 -12.615 1.00 82.94 84 LYS A O 1
ATOM 696 N N . ASN A 1 85 ? 2.124 0.044 -14.381 1.00 77.31 85 ASN A N 1
ATOM 697 C CA . ASN A 1 85 ? 3.245 0.498 -15.194 1.00 77.31 85 ASN A CA 1
ATOM 698 C C . ASN A 1 85 ? 2.713 1.232 -16.439 1.00 77.31 85 ASN A C 1
ATOM 700 O O . ASN A 1 85 ? 1.675 0.857 -16.984 1.00 77.31 85 ASN A O 1
ATOM 704 N N . SER A 1 86 ? 3.394 2.305 -16.841 1.00 65.69 86 SER A N 1
ATOM 705 C CA . SER A 1 86 ? 3.098 3.064 -18.064 1.00 65.69 86 SER A CA 1
ATOM 706 C C . SER A 1 86 ? 3.897 2.565 -19.272 1.00 65.69 86 SER A C 1
ATOM 708 O O . SER A 1 86 ? 3.565 2.919 -20.401 1.00 65.69 86 SER A O 1
ATOM 710 N N . ALA A 1 87 ? 4.952 1.775 -19.054 1.00 59.47 87 ALA A N 1
ATOM 711 C CA . ALA A 1 87 ? 5.737 1.189 -20.128 1.00 59.47 87 ALA A CA 1
ATOM 712 C C . ALA A 1 87 ? 4.952 0.049 -20.801 1.00 59.47 87 ALA A C 1
ATOM 714 O O . ALA A 1 87 ? 4.308 -0.738 -20.096 1.00 59.47 87 ALA A O 1
ATOM 715 N N . PRO A 1 88 ? 5.009 -0.092 -22.140 1.00 51.50 88 PRO A N 1
ATOM 716 C CA . PRO A 1 88 ? 4.623 -1.349 -22.756 1.00 51.50 88 PRO A CA 1
ATOM 717 C C . PRO A 1 88 ? 5.506 -2.431 -22.137 1.00 51.50 88 PRO A C 1
ATOM 719 O O . PRO A 1 88 ? 6.731 -2.311 -22.136 1.00 51.50 88 PRO A O 1
ATOM 722 N N . ILE A 1 89 ? 4.887 -3.463 -21.564 1.00 55.38 89 ILE A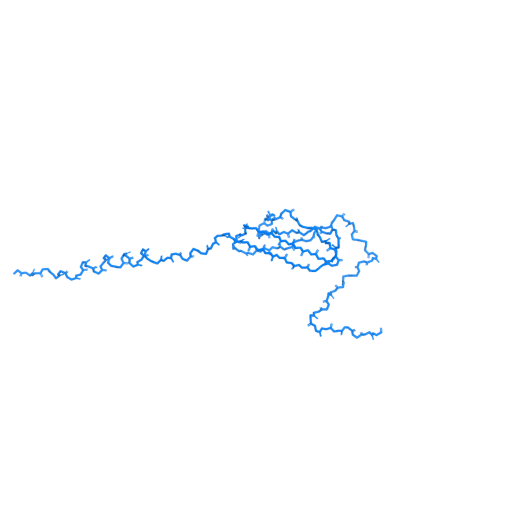 N 1
ATOM 723 C CA . ILE A 1 89 ? 5.608 -4.686 -21.224 1.00 55.38 89 ILE A CA 1
ATOM 724 C C . ILE A 1 89 ? 6.222 -5.151 -22.540 1.00 55.38 89 ILE A C 1
ATOM 726 O O . ILE A 1 89 ? 5.494 -5.527 -23.460 1.00 55.38 89 ILE A O 1
ATOM 730 N N . ASP A 1 90 ? 7.542 -5.041 -22.663 1.00 50.41 90 ASP A N 1
ATOM 731 C CA . ASP A 1 90 ? 8.242 -5.516 -23.841 1.00 50.41 90 ASP A CA 1
ATOM 732 C C . ASP A 1 90 ? 8.101 -7.041 -23.832 1.00 50.41 90 ASP A C 1
ATOM 734 O O . ASP A 1 90 ? 8.762 -7.763 -23.079 1.00 50.41 90 ASP A O 1
ATOM 738 N N . SER A 1 91 ? 7.112 -7.529 -24.583 1.00 50.03 91 SER A N 1
ATOM 739 C CA . SER A 1 91 ? 6.679 -8.935 -24.600 1.00 50.03 91 SER A CA 1
ATOM 740 C C . SER A 1 91 ? 7.787 -9.911 -25.019 1.00 50.03 91 SER A C 1
ATOM 742 O O . SER A 1 91 ? 7.618 -11.121 -24.914 1.00 50.03 91 SER A O 1
ATOM 744 N N . LEU A 1 92 ? 8.926 -9.381 -25.471 1.00 52.44 92 LEU A N 1
ATOM 745 C CA . LEU A 1 92 ? 10.104 -10.121 -25.905 1.00 52.44 92 LEU A CA 1
ATOM 746 C C . LEU A 1 92 ? 11.114 -10.398 -24.778 1.00 52.44 92 LEU A C 1
ATOM 748 O O . LEU A 1 92 ? 11.994 -11.233 -24.964 1.00 52.44 92 LEU A O 1
ATOM 752 N N . THR A 1 93 ? 11.018 -9.725 -23.623 1.00 52.34 93 THR A N 1
ATOM 753 C CA . THR A 1 93 ? 12.003 -9.847 -22.522 1.00 52.34 93 THR A CA 1
ATOM 754 C C . THR A 1 93 ? 11.394 -10.161 -21.153 1.00 52.34 93 THR A C 1
ATOM 756 O O . THR A 1 93 ? 12.123 -10.414 -20.194 1.00 52.34 93 THR A O 1
ATOM 759 N N . SER A 1 94 ? 10.067 -10.192 -21.042 1.00 49.59 94 SER A N 1
ATOM 760 C CA . SER A 1 94 ? 9.351 -10.358 -19.775 1.00 49.59 94 SER A CA 1
ATOM 761 C C . SER A 1 94 ? 8.926 -11.811 -19.538 1.00 49.59 94 SER A C 1
ATOM 763 O O . SER A 1 94 ? 7.757 -12.179 -19.633 1.00 49.59 94 SER A O 1
ATOM 765 N N . GLU A 1 95 ? 9.890 -12.661 -19.181 1.00 50.00 95 GLU A N 1
ATOM 766 C CA . GLU A 1 95 ? 9.565 -13.908 -18.486 1.00 50.00 95 GLU A CA 1
ATOM 767 C C . GLU A 1 95 ? 9.059 -13.560 -17.081 1.00 50.00 95 GLU A C 1
ATOM 769 O O . GLU A 1 95 ? 9.813 -13.057 -16.246 1.00 50.00 95 GLU A O 1
ATOM 774 N N . TRP A 1 96 ? 7.786 -13.838 -16.794 1.00 48.53 96 TRP A N 1
ATOM 775 C CA . TRP A 1 96 ? 7.279 -13.808 -15.424 1.00 48.53 96 TRP A CA 1
ATOM 776 C C . TRP A 1 96 ? 7.960 -14.922 -14.627 1.00 48.53 96 TRP A C 1
ATOM 778 O O . TRP A 1 96 ? 7.519 -16.071 -14.632 1.00 48.53 96 TRP A O 1
ATOM 788 N N . LYS A 1 97 ? 9.059 -14.596 -13.947 1.00 55.53 97 LYS A N 1
ATOM 789 C CA . LYS A 1 97 ? 9.703 -15.523 -13.020 1.00 55.53 97 LYS A CA 1
ATOM 790 C C . LYS A 1 97 ? 8.980 -15.446 -11.690 1.00 55.53 97 LYS A C 1
ATOM 792 O O . LYS A 1 97 ? 9.056 -14.455 -10.968 1.00 55.53 97 LYS A O 1
ATOM 797 N N . GLN A 1 98 ? 8.257 -16.511 -11.368 1.00 48.31 98 GLN A N 1
ATOM 798 C CA . GLN A 1 98 ? 7.766 -16.714 -10.017 1.00 48.31 98 GLN A CA 1
ATOM 799 C C . GLN A 1 98 ? 8.984 -16.823 -9.094 1.00 48.31 98 GLN A C 1
ATOM 801 O O . GLN A 1 98 ? 9.826 -17.703 -9.282 1.00 48.31 98 GLN A O 1
ATOM 806 N N . MET A 1 99 ? 9.101 -15.914 -8.122 1.00 52.59 99 MET A N 1
ATOM 807 C CA . MET A 1 99 ? 10.172 -16.006 -7.133 1.00 52.59 99 MET A CA 1
ATOM 808 C C . MET A 1 99 ? 10.090 -17.365 -6.420 1.00 52.59 99 MET A C 1
ATOM 810 O O . MET A 1 99 ? 8.985 -17.793 -6.061 1.00 52.59 99 MET A O 1
ATOM 814 N N . PRO A 1 100 ? 11.227 -18.051 -6.200 1.00 57.88 100 PRO A N 1
ATOM 815 C CA . PRO A 1 100 ? 11.234 -19.262 -5.400 1.00 57.88 100 PRO A CA 1
ATOM 816 C C . PRO A 1 100 ? 10.689 -18.948 -4.008 1.00 57.88 100 PRO A C 1
ATOM 818 O O . PRO A 1 100 ? 11.096 -17.979 -3.362 1.00 57.88 100 PRO A O 1
ATOM 821 N N . LEU A 1 101 ? 9.762 -19.784 -3.542 1.00 60.06 101 LEU A N 1
ATOM 822 C CA . LEU A 1 101 ? 9.312 -19.741 -2.156 1.00 60.06 101 LEU A CA 1
ATOM 823 C C . LEU A 1 101 ? 10.525 -19.929 -1.226 1.00 60.06 101 LEU A C 1
ATOM 825 O O . LEU A 1 101 ? 11.463 -20.650 -1.594 1.00 60.06 101 LEU A O 1
ATOM 829 N N . PRO A 1 102 ? 10.523 -19.328 -0.021 1.00 51.94 102 PRO A N 1
ATOM 830 C CA . PRO A 1 102 ? 11.608 -19.505 0.937 1.00 51.94 102 PRO A CA 1
ATOM 831 C C . PRO A 1 102 ? 11.902 -20.999 1.149 1.00 51.94 102 PRO A C 1
ATOM 833 O O . PRO A 1 102 ? 11.040 -21.740 1.614 1.00 51.94 102 PRO A O 1
ATOM 836 N N . GLY A 1 103 ? 13.108 -21.442 0.773 1.00 64.19 103 GLY A N 1
ATOM 837 C CA . GLY A 1 103 ? 13.544 -22.840 0.885 1.00 64.19 103 GLY A CA 1
ATOM 838 C C . GLY A 1 103 ? 13.547 -23.666 -0.410 1.00 64.19 103 GLY A C 1
ATOM 839 O O . GLY A 1 103 ? 13.932 -24.830 -0.354 1.00 64.19 103 GLY A O 1
ATOM 840 N N . GLN A 1 104 ? 13.177 -23.107 -1.569 1.00 51.91 104 GLN A N 1
ATOM 841 C CA . GLN A 1 104 ? 13.327 -23.790 -2.862 1.00 51.91 104 GLN A CA 1
ATOM 842 C C . GLN A 1 104 ? 14.543 -23.272 -3.639 1.00 51.91 104 GLN A C 1
ATOM 844 O O . GLN A 1 104 ? 14.624 -22.097 -3.988 1.00 51.91 104 GLN A O 1
ATOM 849 N N . THR A 1 105 ? 15.485 -24.163 -3.946 1.00 55.19 105 THR A N 1
ATOM 850 C CA . THR A 1 105 ? 16.547 -23.932 -4.930 1.00 55.19 105 THR A CA 1
ATOM 851 C C . THR A 1 105 ? 16.177 -24.640 -6.230 1.00 55.19 105 THR A C 1
ATOM 853 O O . THR A 1 105 ? 15.893 -25.836 -6.242 1.00 55.19 105 THR A O 1
ATOM 856 N N . PHE A 1 106 ? 16.171 -23.911 -7.348 1.00 55.47 106 PHE A N 1
ATOM 857 C CA . PHE A 1 106 ? 16.005 -24.529 -8.662 1.00 55.47 106 PHE A CA 1
ATOM 858 C C . PHE A 1 106 ? 17.291 -25.279 -9.026 1.00 55.47 106 PHE A C 1
ATOM 860 O O . PHE A 1 106 ? 18.370 -24.683 -9.092 1.00 55.47 106 PHE A O 1
ATOM 867 N N . ALA A 1 107 ? 17.186 -26.592 -9.241 1.00 51.00 107 ALA A N 1
ATOM 868 C CA . ALA A 1 107 ? 18.267 -27.381 -9.814 1.00 51.00 107 ALA A CA 1
ATOM 869 C C . ALA A 1 107 ? 18.533 -26.882 -11.243 1.00 51.00 107 ALA A C 1
ATOM 871 O O . ALA A 1 107 ? 17.619 -26.824 -12.064 1.00 51.00 107 ALA A O 1
ATOM 872 N N . LYS A 1 108 ? 19.779 -26.488 -11.520 1.00 44.19 108 LYS A N 1
ATOM 873 C CA . LYS A 1 108 ? 20.224 -26.138 -12.872 1.00 44.19 108 LYS A CA 1
ATOM 874 C C . LYS A 1 108 ? 20.283 -27.419 -13.711 1.00 44.19 108 LYS A C 1
ATOM 876 O O . LYS A 1 108 ? 21.042 -28.320 -13.357 1.00 44.19 108 LYS A O 1
ATOM 881 N N . GLY A 1 109 ? 19.475 -27.482 -14.767 1.00 39.25 109 GLY A N 1
ATOM 882 C CA . GLY A 1 109 ? 19.650 -28.395 -15.901 1.00 39.25 109 GLY A CA 1
ATOM 883 C C . GLY A 1 109 ? 20.408 -27.699 -17.018 1.00 39.25 109 GLY A C 1
ATOM 884 O O . GLY A 1 109 ? 20.218 -26.467 -17.151 1.00 39.25 109 GLY A O 1
#

Radius of gyration: 27.94 Å; chains: 1; bounding box: 71×36×82 Å